Protein AF-S3J9J3-F1 (afdb_monomer_lite)

Radius of gyration: 12.87 Å; chains: 1; bounding box: 28×29×30 Å

Organism: NCBI:txid482300

Sequence (97 aa):
MRILFNSGNYLEWVCPWKNLKDILDSYCDRSEGKNWTHFYNDIATLENRRAFTDDNHDIANAVFNLYFNQNIPIDTTSHQDKNNWVINLSKVANHLT

Secondary structure (DSSP, 8-state):
-EEEPTTS-EEE----HHHHHHHHHHB--TTSS--HHHHHHHHHHHHHTT--BTTB-HHHHHHHHHHB-TT------TTS-HHHHHHHHHHHHTT--

Foldseek 3Di:
DWDQDPVRDIDDADDPVVCVVVLQVQFADPVRDLQLVVLLVVLVVCVVVVVDDQVDCVVVLVSSVVGGPNPRPPPPDPPDRSSVNSNVCSVVSNRVD

pLDDT: mean 82.4, std 10.89, range [48.25, 96.81]

Structure (mmCIF, N/CA/C/O backbone):
data_AF-S3J9J3-F1
#
_entry.id   AF-S3J9J3-F1
#
loop_
_atom_site.group_PDB
_atom_site.id
_atom_site.type_symbol
_atom_site.label_atom_id
_atom_site.label_alt_id
_atom_site.label_comp_id
_atom_site.label_asym_id
_atom_site.label_entity_id
_atom_site.label_seq_id
_atom_site.pdbx_PDB_ins_code
_atom_site.Cartn_x
_atom_site.Cartn_y
_atom_site.Cartn_z
_atom_site.occupancy
_atom_site.B_iso_or_equiv
_atom_site.auth_seq_id
_atom_site.auth_comp_id
_atom_site.auth_asym_id
_atom_site.auth_atom_id
_atom_site.pdbx_PDB_model_num
ATOM 1 N N . MET A 1 1 ? -1.460 15.895 -6.275 1.00 66.81 1 MET A N 1
ATOM 2 C CA . MET A 1 1 ? -1.828 16.541 -4.991 1.00 66.81 1 MET A CA 1
ATOM 3 C C . MET A 1 1 ? -0.702 16.264 -4.010 1.00 66.81 1 MET A C 1
ATOM 5 O O . MET A 1 1 ? -0.067 15.226 -4.139 1.00 66.81 1 MET A O 1
ATOM 9 N N . ARG A 1 2 ? -0.409 17.171 -3.074 1.00 74.06 2 ARG A N 1
ATOM 10 C CA . ARG A 1 2 ? 0.615 16.940 -2.044 1.00 74.06 2 ARG A CA 1
ATOM 11 C C . ARG A 1 2 ? -0.063 16.662 -0.711 1.00 74.06 2 ARG A C 1
ATOM 13 O O . ARG A 1 2 ? -0.892 17.458 -0.282 1.00 74.06 2 ARG A O 1
ATOM 20 N N . ILE A 1 3 ? 0.272 15.537 -0.094 1.00 78.62 3 ILE A N 1
ATOM 21 C CA . ILE A 1 3 ? -0.136 15.194 1.266 1.00 78.62 3 ILE A CA 1
ATOM 22 C C . ILE A 1 3 ? 0.993 15.635 2.185 1.00 78.62 3 ILE A C 1
ATOM 24 O O . ILE A 1 3 ? 2.120 15.171 2.037 1.00 78.62 3 ILE A O 1
ATOM 28 N N . LEU A 1 4 ? 0.698 16.557 3.097 1.00 79.69 4 LEU A N 1
ATOM 29 C CA . LEU A 1 4 ? 1.627 16.992 4.133 1.00 79.69 4 LEU A CA 1
ATOM 30 C C . LEU A 1 4 ? 1.382 16.156 5.389 1.00 79.69 4 LEU A C 1
ATOM 32 O O . LEU A 1 4 ? 0.255 16.081 5.875 1.00 79.69 4 LEU A O 1
ATOM 36 N N . PHE A 1 5 ? 2.435 15.549 5.919 1.00 79.19 5 PHE A N 1
ATOM 37 C CA . PHE A 1 5 ? 2.390 14.824 7.179 1.00 79.19 5 PHE A CA 1
ATOM 38 C C . PHE A 1 5 ? 2.724 15.756 8.343 1.00 79.19 5 PHE A C 1
ATOM 40 O O . PHE A 1 5 ? 3.482 16.717 8.198 1.00 79.19 5 PHE A O 1
ATOM 47 N N . ASN A 1 6 ? 2.220 15.430 9.535 1.00 74.81 6 ASN A N 1
ATOM 48 C CA . ASN A 1 6 ? 2.421 16.240 10.744 1.00 74.81 6 ASN A CA 1
ATOM 49 C C . ASN A 1 6 ? 3.895 16.299 11.216 1.00 74.81 6 ASN A C 1
ATOM 51 O O . ASN A 1 6 ? 4.229 17.018 12.149 1.00 74.81 6 ASN A O 1
ATOM 55 N N . SER A 1 7 ? 4.785 15.5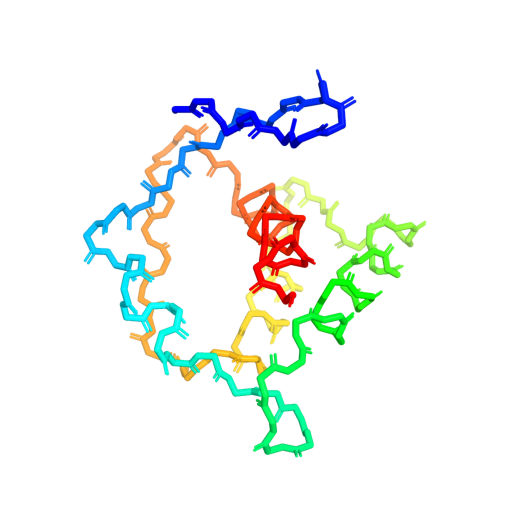49 10.558 1.00 77.56 7 SER A N 1
ATOM 56 C CA . SER A 1 7 ? 6.241 15.571 10.735 1.00 77.56 7 SER A CA 1
ATOM 57 C C . SER A 1 7 ? 6.958 16.639 9.896 1.00 77.56 7 SER A C 1
ATOM 59 O O . SER A 1 7 ? 8.177 16.755 9.984 1.00 77.56 7 SER A O 1
ATOM 61 N N . GLY A 1 8 ? 6.239 17.395 9.057 1.00 79.19 8 GLY A N 1
ATOM 62 C CA . GLY A 1 8 ? 6.816 18.366 8.118 1.00 79.19 8 GLY A CA 1
ATOM 63 C C . GLY A 1 8 ? 7.271 17.760 6.784 1.00 79.19 8 GLY A C 1
ATOM 64 O O . GLY A 1 8 ? 7.616 18.499 5.863 1.00 79.19 8 GLY A O 1
ATOM 65 N N . ASN A 1 9 ? 7.220 16.432 6.645 1.00 83.00 9 ASN A N 1
ATOM 66 C CA . ASN A 1 9 ? 7.441 15.740 5.375 1.00 83.00 9 ASN A CA 1
ATOM 67 C C . ASN A 1 9 ? 6.195 15.813 4.489 1.00 83.00 9 ASN A C 1
ATOM 69 O O . ASN A 1 9 ? 5.072 15.858 4.990 1.00 83.00 9 ASN A O 1
ATOM 73 N N . TYR A 1 10 ? 6.377 15.758 3.170 1.00 82.75 10 TYR A N 1
ATOM 74 C CA . TYR A 1 10 ? 5.268 15.693 2.221 1.00 82.75 10 TYR A CA 1
ATOM 75 C C . TYR A 1 10 ? 5.457 14.568 1.205 1.00 82.75 10 TYR A C 1
ATOM 77 O O . TYR A 1 10 ? 6.581 14.195 0.873 1.00 82.75 10 TYR A O 1
ATOM 85 N N . LEU A 1 11 ? 4.341 14.056 0.691 1.00 83.38 11 LEU A N 1
ATOM 86 C CA . LEU A 1 11 ? 4.289 13.109 -0.413 1.00 83.38 11 LEU A CA 1
ATOM 87 C C . LEU A 1 11 ? 3.482 13.706 -1.562 1.00 83.38 11 LEU A C 1
ATOM 89 O O . LEU A 1 11 ? 2.332 14.112 -1.385 1.00 83.38 11 LEU A O 1
ATOM 93 N N . GLU A 1 12 ? 4.068 13.745 -2.754 1.00 79.31 12 GLU A N 1
ATOM 94 C CA . GLU A 1 12 ? 3.326 14.074 -3.964 1.00 79.31 12 GLU A CA 1
ATOM 95 C C . GLU A 1 12 ? 2.683 12.806 -4.522 1.00 79.31 12 GLU A C 1
ATOM 97 O O . GLU A 1 12 ? 3.352 11.926 -5.058 1.00 79.31 12 GLU A O 1
ATOM 102 N N . TRP A 1 13 ? 1.367 12.702 -4.357 1.00 79.19 13 TRP A N 1
ATOM 103 C CA . TRP A 1 13 ? 0.597 11.538 -4.766 1.00 79.19 13 TRP A CA 1
ATOM 104 C C . TRP A 1 13 ? -0.512 11.972 -5.721 1.00 79.19 13 TRP A C 1
ATOM 106 O O . TRP A 1 13 ? -1.351 12.834 -5.420 1.00 79.19 13 TRP A O 1
ATOM 116 N N . VAL A 1 14 ? -0.496 11.403 -6.921 1.00 75.19 14 VAL A N 1
ATOM 117 C CA . VAL A 1 14 ? -1.660 11.410 -7.804 1.00 75.19 14 VAL A CA 1
ATOM 118 C C . VAL A 1 14 ? -2.499 10.204 -7.387 1.00 75.19 14 VAL A C 1
ATOM 120 O O . VAL A 1 14 ? -2.044 9.067 -7.422 1.00 75.19 14 VAL A O 1
ATOM 123 N N . CYS A 1 15 ? -3.681 10.472 -6.841 1.00 72.50 15 CYS A N 1
ATOM 124 C CA . CYS A 1 15 ? -4.585 9.452 -6.330 1.00 72.50 15 CYS A CA 1
ATOM 125 C C . CYS A 1 15 ? -5.812 9.378 -7.253 1.00 72.50 15 CYS A C 1
ATOM 127 O O . CYS A 1 15 ? -6.341 10.438 -7.610 1.00 72.50 15 CYS A O 1
ATOM 129 N N . PRO A 1 16 ? -6.302 8.182 -7.632 1.00 73.19 16 PRO A N 1
ATOM 130 C CA . PRO A 1 16 ? -7.586 8.034 -8.303 1.00 73.19 16 PRO A CA 1
ATOM 131 C C . PRO A 1 16 ? -8.711 8.287 -7.289 1.00 73.19 16 PRO A C 1
ATOM 133 O O . PRO A 1 16 ? -9.327 7.366 -6.762 1.00 73.19 16 PRO A O 1
ATOM 136 N N . TRP A 1 17 ? -8.980 9.563 -6.996 1.00 76.19 17 TRP A N 1
ATOM 137 C CA . TRP A 1 17 ? -9.907 10.000 -5.940 1.00 76.19 17 TRP A CA 1
ATOM 138 C C . TRP A 1 17 ? -11.287 9.352 -6.016 1.00 76.19 17 TRP A C 1
ATOM 140 O O . TRP A 1 17 ? -11.890 9.072 -4.984 1.00 76.19 17 TRP A O 1
ATOM 150 N N . LYS A 1 18 ? -11.765 9.080 -7.236 1.00 78.06 18 LYS A N 1
ATOM 151 C CA . LYS A 1 18 ? -13.044 8.404 -7.481 1.00 78.06 18 LYS A CA 1
ATOM 152 C C . LYS A 1 18 ? -13.106 7.017 -6.840 1.00 78.06 18 LYS A C 1
ATOM 154 O O . LYS A 1 18 ? -14.169 6.624 -6.389 1.00 78.06 18 LYS A O 1
ATOM 159 N N . ASN A 1 19 ? -11.976 6.318 -6.782 1.00 77.00 19 ASN A N 1
ATOM 160 C CA . ASN A 1 19 ? -11.859 4.962 -6.255 1.00 77.00 19 ASN A CA 1
ATOM 161 C C . ASN A 1 19 ? -11.255 4.931 -4.847 1.00 77.00 19 ASN A C 1
ATOM 163 O O . ASN A 1 19 ? -11.225 3.871 -4.236 1.00 77.00 19 ASN A O 1
ATOM 167 N N . LEU A 1 20 ? -10.770 6.061 -4.311 1.00 80.00 20 LEU A N 1
ATOM 168 C CA . LEU A 1 20 ? -10.072 6.086 -3.021 1.00 80.00 20 LEU A CA 1
ATOM 169 C C . LEU A 1 20 ? -10.944 5.547 -1.885 1.00 80.00 20 LEU A C 1
ATOM 171 O O . LEU A 1 20 ? -10.463 4.762 -1.076 1.00 80.00 20 LEU A O 1
ATOM 175 N N . LYS A 1 21 ? -12.222 5.939 -1.835 1.00 83.69 21 LYS A N 1
ATOM 176 C CA . LYS A 1 21 ? -13.147 5.426 -0.819 1.00 83.69 21 LYS A CA 1
ATOM 177 C C . LYS A 1 21 ? -13.281 3.905 -0.915 1.00 83.69 21 LYS A C 1
ATOM 179 O O . LYS A 1 21 ? -13.140 3.229 0.095 1.00 83.69 21 LYS A O 1
ATOM 184 N N . ASP A 1 22 ? -13.481 3.383 -2.121 1.00 84.56 22 ASP A N 1
ATOM 185 C CA . ASP A 1 22 ? -13.625 1.944 -2.348 1.00 84.56 22 ASP A CA 1
ATOM 186 C C . ASP A 1 22 ? -12.336 1.191 -1.991 1.00 84.56 22 ASP A C 1
ATOM 188 O O . ASP A 1 22 ? -12.395 0.141 -1.360 1.00 84.56 22 ASP A O 1
ATOM 192 N N . ILE A 1 23 ? -11.166 1.755 -2.315 1.00 84.19 23 ILE A N 1
ATOM 193 C CA . ILE A 1 23 ? -9.852 1.215 -1.932 1.00 84.19 23 ILE A CA 1
ATOM 194 C C . ILE A 1 23 ? -9.743 1.125 -0.411 1.00 84.19 23 ILE A C 1
ATOM 196 O O . ILE A 1 23 ? -9.474 0.049 0.117 1.00 84.19 23 ILE A O 1
ATOM 200 N N . LEU A 1 24 ? -9.989 2.226 0.301 1.00 86.25 24 LEU A N 1
ATOM 201 C CA . LEU A 1 24 ? -9.886 2.266 1.760 1.00 86.25 24 LEU A CA 1
ATOM 202 C C . LEU A 1 24 ? -10.905 1.346 2.448 1.00 86.25 24 LEU A C 1
ATOM 204 O O . LEU A 1 24 ? -10.565 0.708 3.442 1.00 86.25 24 LEU A O 1
ATOM 208 N N . ASP A 1 25 ? -12.126 1.248 1.920 1.00 86.94 25 ASP A N 1
ATOM 209 C CA . ASP A 1 25 ? -13.176 0.380 2.464 1.00 86.94 25 ASP A CA 1
ATOM 210 C C . ASP A 1 25 ? -12.925 -1.104 2.166 1.00 86.94 25 ASP A C 1
ATOM 212 O O . ASP A 1 25 ? -13.323 -1.966 2.947 1.00 86.94 25 ASP A O 1
ATOM 216 N N . SER A 1 26 ? -12.254 -1.408 1.052 1.00 87.12 26 SER A N 1
ATOM 217 C CA . SER A 1 26 ? -11.900 -2.776 0.658 1.00 87.12 26 SER A CA 1
ATOM 218 C C . SER A 1 26 ? -10.663 -3.330 1.358 1.00 87.12 26 SER A C 1
ATOM 220 O O . SER A 1 26 ? -10.369 -4.516 1.195 1.00 87.12 26 SER A O 1
ATOM 222 N N . TYR A 1 27 ? -9.930 -2.485 2.091 1.00 89.44 27 TYR A N 1
ATOM 223 C CA . TYR A 1 27 ? -8.745 -2.909 2.817 1.00 89.44 27 TYR A CA 1
ATOM 224 C C . TYR A 1 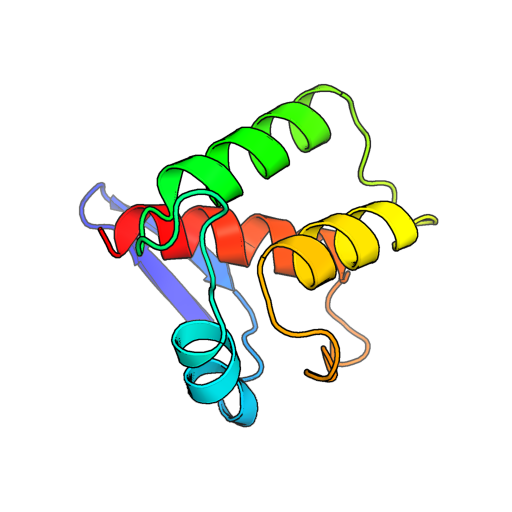27 ? -9.108 -3.986 3.837 1.00 89.44 27 TYR A C 1
ATOM 226 O O . TYR A 1 27 ? -9.913 -3.768 4.746 1.00 89.44 27 TYR A O 1
ATOM 234 N N . CYS A 1 28 ? -8.474 -5.141 3.690 1.00 88.12 28 CYS A N 1
ATOM 235 C CA . CYS A 1 28 ? -8.627 -6.279 4.568 1.00 88.12 28 CYS A CA 1
ATOM 236 C C . CYS A 1 28 ? -7.240 -6.697 5.044 1.00 88.12 28 CYS A C 1
ATOM 238 O O . CYS A 1 28 ? -6.428 -7.224 4.282 1.00 88.12 28 CYS A O 1
ATOM 240 N N . ASP A 1 29 ? -6.946 -6.419 6.313 1.00 85.62 29 ASP A N 1
ATOM 241 C CA . ASP A 1 29 ? -5.723 -6.923 6.915 1.00 85.62 29 ASP A CA 1
ATOM 242 C C . ASP A 1 29 ? -5.798 -8.448 7.078 1.00 85.62 29 ASP A C 1
ATOM 244 O O . ASP A 1 29 ? -6.854 -9.017 7.361 1.00 85.62 29 ASP A O 1
ATOM 248 N N . ARG A 1 30 ? -4.646 -9.114 6.993 1.00 81.38 30 ARG A N 1
ATOM 249 C CA . ARG A 1 30 ? -4.516 -10.577 7.111 1.00 81.38 30 ARG A CA 1
ATOM 250 C C . ARG A 1 30 ? -4.993 -11.151 8.452 1.00 81.38 30 ARG A C 1
ATOM 252 O O . ARG A 1 30 ? -5.167 -12.357 8.563 1.00 81.38 30 ARG A O 1
ATOM 259 N N . SER A 1 31 ? -5.148 -10.307 9.473 1.00 82.31 31 SER A N 1
ATOM 260 C CA . SER A 1 31 ? -5.669 -10.669 10.799 1.00 82.31 31 SER A CA 1
ATOM 261 C C . SER A 1 31 ? -7.083 -10.135 11.067 1.00 82.31 31 SER A C 1
ATOM 263 O O . SER A 1 31 ? -7.427 -9.900 12.221 1.00 82.31 31 SER A O 1
ATOM 265 N N . GLU A 1 32 ? -7.881 -9.896 10.019 1.00 72.56 32 GLU A N 1
ATOM 266 C CA . GLU A 1 32 ? -9.278 -9.414 10.097 1.00 72.56 32 GLU A CA 1
ATOM 267 C C . GLU A 1 32 ? -9.439 -8.033 10.773 1.00 72.56 32 GLU A C 1
ATOM 269 O O . GLU A 1 32 ? -10.526 -7.637 11.196 1.00 72.56 32 GLU A O 1
ATOM 274 N N . GLY A 1 33 ? -8.346 -7.270 10.858 1.00 78.19 33 GLY A N 1
ATOM 275 C CA . GLY A 1 33 ? -8.298 -5.925 11.428 1.00 78.19 33 GLY A CA 1
ATOM 276 C C . GLY A 1 33 ? -8.167 -4.818 10.378 1.00 78.19 33 GLY A C 1
ATOM 277 O O . GLY A 1 33 ? -8.269 -5.040 9.174 1.00 78.19 33 GLY A O 1
ATOM 278 N N . LYS A 1 34 ? -7.891 -3.597 10.848 1.00 80.75 34 LYS A N 1
ATOM 279 C CA . LYS A 1 34 ? -7.540 -2.436 10.008 1.00 80.75 34 LYS A CA 1
ATOM 280 C C . LYS A 1 34 ? -6.110 -1.951 10.280 1.00 80.75 34 LYS A C 1
ATOM 282 O O . LYS A 1 34 ? -5.864 -0.753 10.390 1.00 80.75 34 LYS A O 1
ATOM 287 N N . ASN A 1 35 ? -5.170 -2.886 10.446 1.00 88.81 35 ASN A N 1
ATOM 288 C CA . ASN A 1 35 ? -3.785 -2.555 10.773 1.00 88.81 35 ASN A CA 1
ATOM 289 C C . ASN A 1 35 ? -2.922 -2.337 9.520 1.00 88.81 35 ASN A C 1
ATOM 291 O O . ASN A 1 35 ? -2.189 -3.223 9.076 1.00 88.81 35 ASN A O 1
ATOM 295 N N . TRP A 1 36 ? -2.946 -1.105 9.017 1.00 90.75 36 TRP A N 1
ATOM 296 C CA . TRP A 1 36 ? -2.165 -0.660 7.860 1.00 90.75 36 TRP A CA 1
ATOM 297 C C . TRP A 1 36 ? -0.649 -0.872 7.984 1.00 90.75 36 TRP A C 1
ATOM 299 O O . TRP A 1 36 ? 0.033 -0.969 6.961 1.00 90.75 36 TRP A O 1
ATOM 309 N N . THR A 1 37 ? -0.129 -1.033 9.207 1.00 91.88 37 THR A N 1
ATOM 310 C CA . THR A 1 37 ? 1.284 -1.352 9.466 1.00 91.88 37 THR A CA 1
ATOM 311 C C . THR A 1 37 ? 1.726 -2.625 8.744 1.00 91.88 37 THR A C 1
ATOM 313 O O . THR A 1 37 ? 2.862 -2.703 8.282 1.00 91.88 37 THR A O 1
ATOM 316 N N . HIS A 1 38 ? 0.852 -3.631 8.605 1.00 92.38 38 HIS A N 1
ATOM 317 C CA . HIS A 1 38 ? 1.201 -4.858 7.884 1.00 92.38 38 HIS A CA 1
ATOM 318 C C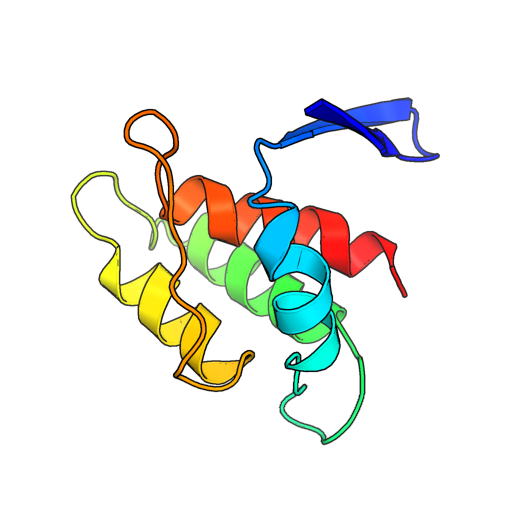 . HIS A 1 38 ? 1.439 -4.595 6.397 1.00 92.38 38 HIS A C 1
ATOM 320 O O . HIS A 1 38 ? 2.482 -4.977 5.871 1.00 92.38 38 HIS A O 1
ATOM 326 N N . PHE A 1 39 ? 0.515 -3.885 5.747 1.00 94.00 39 PHE A N 1
ATOM 327 C CA . PHE A 1 39 ? 0.655 -3.522 4.339 1.00 94.00 39 PHE A CA 1
ATOM 328 C C . PHE A 1 39 ? 1.907 -2.665 4.106 1.00 94.00 39 PHE A C 1
ATOM 330 O O . PHE A 1 39 ? 2.677 -2.920 3.182 1.00 94.00 39 PHE A O 1
ATOM 337 N N . TYR A 1 40 ? 2.159 -1.691 4.984 1.00 94.81 40 TYR A N 1
ATOM 338 C CA . TYR A 1 40 ? 3.369 -0.873 4.932 1.00 94.81 40 TYR A CA 1
ATOM 339 C C . TYR A 1 40 ? 4.653 -1.698 5.060 1.00 94.81 40 TYR A C 1
ATOM 341 O O . T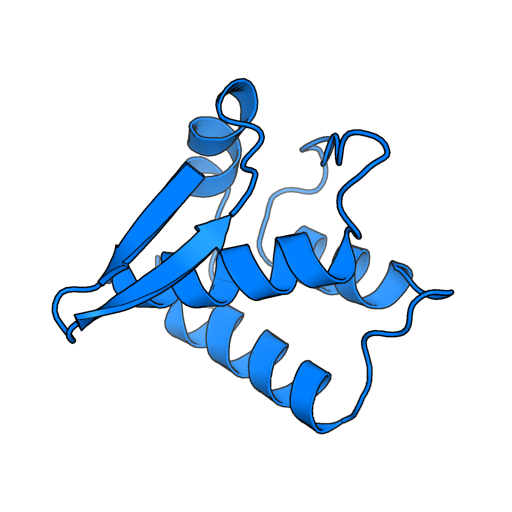YR A 1 40 ? 5.554 -1.553 4.234 1.00 94.81 40 TYR A O 1
ATOM 349 N N . ASN A 1 41 ? 4.738 -2.582 6.056 1.00 94.94 41 ASN A N 1
ATOM 350 C CA . ASN A 1 41 ? 5.935 -3.387 6.298 1.00 94.94 41 ASN A CA 1
ATOM 351 C C . ASN A 1 41 ? 6.250 -4.334 5.134 1.00 94.94 41 ASN A C 1
ATOM 353 O O . ASN A 1 41 ? 7.422 -4.494 4.777 1.00 94.94 41 ASN A O 1
ATOM 357 N N . ASP A 1 42 ? 5.229 -4.935 4.524 1.00 95.19 42 ASP A N 1
ATOM 358 C CA . ASP A 1 42 ? 5.404 -5.828 3.379 1.00 95.19 42 ASP A CA 1
ATOM 359 C C . ASP A 1 42 ? 5.915 -5.052 2.157 1.00 95.19 42 ASP A C 1
ATOM 361 O O . ASP A 1 42 ? 6.907 -5.448 1.537 1.00 95.19 42 ASP A O 1
ATOM 365 N N . ILE A 1 43 ? 5.323 -3.889 1.868 1.00 95.69 43 ILE A N 1
ATOM 366 C CA . ILE A 1 43 ? 5.790 -3.005 0.794 1.00 95.69 43 ILE A CA 1
ATOM 367 C C . ILE A 1 43 ? 7.219 -2.513 1.050 1.00 95.69 43 ILE A C 1
ATOM 369 O O . ILE A 1 43 ? 8.052 -2.609 0.152 1.00 95.69 43 ILE A O 1
ATOM 373 N N . ALA A 1 44 ? 7.546 -2.057 2.262 1.00 95.69 44 ALA A N 1
ATOM 374 C CA . ALA A 1 44 ? 8.892 -1.594 2.607 1.00 95.69 44 ALA A CA 1
ATOM 375 C C . ALA A 1 44 ? 9.938 -2.717 2.482 1.00 95.69 44 ALA A C 1
ATOM 377 O O . ALA A 1 44 ? 11.058 -2.498 2.018 1.00 95.69 44 ALA A O 1
ATOM 378 N N . THR A 1 45 ? 9.573 -3.945 2.858 1.00 96.81 45 THR A N 1
ATOM 379 C CA . THR A 1 45 ? 10.437 -5.123 2.693 1.00 96.81 45 THR A CA 1
ATOM 380 C C . THR A 1 45 ? 10.713 -5.408 1.217 1.00 96.81 45 THR A C 1
ATOM 382 O O . THR A 1 45 ? 11.853 -5.694 0.846 1.00 96.81 45 THR A O 1
ATOM 385 N N . LEU A 1 46 ? 9.690 -5.314 0.366 1.00 95.69 46 LEU A N 1
ATOM 386 C CA . LEU A 1 46 ? 9.804 -5.514 -1.079 1.00 95.69 46 LEU A CA 1
ATOM 387 C C . LEU A 1 46 ? 10.590 -4.386 -1.766 1.00 95.69 46 LEU A C 1
ATOM 389 O O . LEU A 1 46 ? 11.449 -4.668 -2.603 1.00 95.69 46 LEU A O 1
ATOM 393 N N . GLU A 1 47 ? 10.373 -3.132 -1.365 1.00 94.38 47 GLU A N 1
ATOM 394 C CA . GLU A 1 47 ? 11.113 -1.954 -1.844 1.00 94.38 47 GLU A CA 1
ATOM 395 C C . GLU A 1 47 ? 12.612 -2.097 -1.528 1.00 94.38 47 GLU A C 1
ATOM 397 O O . GLU A 1 47 ? 13.449 -1.997 -2.426 1.00 94.38 47 GLU A O 1
ATOM 402 N N . ASN A 1 48 ? 12.960 -2.479 -0.293 1.00 95.88 48 ASN A N 1
ATOM 403 C CA . ASN A 1 48 ? 14.347 -2.732 0.121 1.00 95.88 48 ASN A CA 1
ATOM 404 C C . ASN A 1 48 ? 15.021 -3.875 -0.657 1.00 95.88 48 ASN A C 1
ATOM 406 O O . ASN A 1 48 ? 16.243 -3.889 -0.815 1.00 95.88 48 ASN A O 1
ATOM 410 N N . ARG A 1 49 ? 14.236 -4.835 -1.157 1.00 94.69 49 ARG A N 1
ATOM 411 C CA . ARG A 1 49 ? 14.713 -5.943 -2.001 1.00 94.69 49 ARG A CA 1
ATOM 412 C C . ARG A 1 49 ? 14.721 -5.613 -3.492 1.00 94.69 49 ARG A C 1
ATOM 414 O O . ARG A 1 49 ? 15.029 -6.495 -4.288 1.00 94.69 49 ARG A O 1
ATOM 421 N N . ARG A 1 50 ? 14.404 -4.370 -3.873 1.00 92.00 50 ARG A N 1
ATOM 422 C CA . ARG A 1 50 ? 14.267 -3.930 -5.271 1.00 92.00 50 ARG A CA 1
ATOM 423 C C . ARG A 1 50 ? 13.262 -4.777 -6.061 1.00 92.00 50 ARG A C 1
ATOM 425 O O . ARG A 1 50 ? 13.475 -5.061 -7.234 1.00 92.00 50 ARG A O 1
ATOM 432 N N . ALA A 1 51 ? 12.180 -5.203 -5.410 1.00 92.62 51 ALA A N 1
ATOM 433 C CA . ALA A 1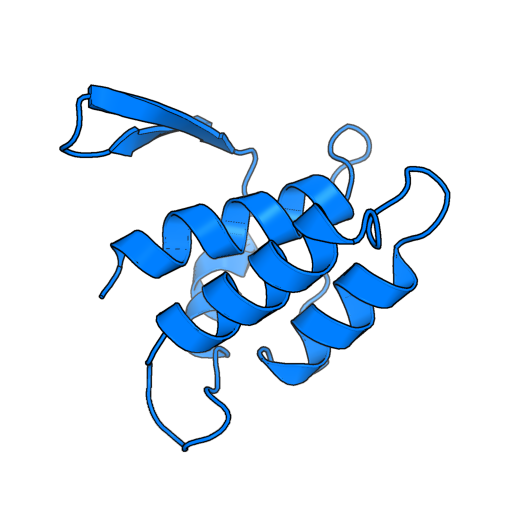 51 ? 11.144 -6.011 -6.050 1.00 92.62 51 ALA A CA 1
ATOM 434 C C . ALA A 1 51 ? 10.306 -5.205 -7.062 1.00 92.62 51 ALA A C 1
ATOM 436 O O . ALA A 1 51 ? 9.734 -5.778 -7.981 1.00 92.62 51 ALA A O 1
ATOM 437 N N . PHE A 1 52 ? 10.236 -3.884 -6.905 1.00 90.88 52 PHE A N 1
ATOM 438 C CA . PHE A 1 52 ? 9.537 -2.994 -7.826 1.00 90.88 52 PHE A CA 1
ATOM 439 C C . PHE A 1 52 ? 10.516 -2.452 -8.870 1.00 90.88 52 PHE A C 1
ATOM 441 O O . PHE A 1 52 ? 11.457 -1.737 -8.522 1.00 90.88 52 PHE A O 1
ATOM 448 N N . THR A 1 53 ? 10.301 -2.802 -10.135 1.00 87.38 53 THR A N 1
ATOM 449 C CA . THR A 1 53 ? 11.101 -2.344 -11.281 1.00 87.38 53 THR A CA 1
ATOM 450 C C . THR A 1 53 ? 10.183 -1.776 -12.353 1.00 87.38 53 THR A C 1
ATOM 452 O O . THR A 1 53 ? 9.058 -2.253 -12.478 1.00 87.38 53 THR A O 1
ATOM 455 N N . ASP A 1 54 ? 10.673 -0.841 -13.166 1.00 82.62 54 ASP A N 1
ATOM 456 C CA . ASP A 1 54 ? 9.874 -0.156 -14.197 1.00 82.62 54 ASP A CA 1
ATOM 457 C C . ASP A 1 54 ? 9.182 -1.121 -15.184 1.00 82.62 54 ASP A C 1
ATOM 459 O O . ASP A 1 54 ? 8.089 -0.840 -15.666 1.00 82.62 54 ASP A O 1
ATOM 463 N N . ASP A 1 55 ? 9.779 -2.293 -15.429 1.00 82.00 55 ASP A N 1
ATOM 464 C CA . ASP A 1 55 ? 9.249 -3.303 -16.355 1.00 82.00 55 ASP A CA 1
ATOM 465 C C . ASP A 1 55 ? 8.340 -4.357 -15.689 1.00 82.00 55 ASP A C 1
ATOM 467 O O . ASP A 1 55 ? 7.812 -5.237 -16.370 1.00 82.00 55 ASP A O 1
ATOM 471 N N . ASN A 1 56 ? 8.169 -4.323 -14.360 1.00 80.69 56 ASN A N 1
ATOM 472 C CA . ASN A 1 56 ? 7.436 -5.353 -13.618 1.00 80.69 56 ASN A CA 1
ATOM 473 C C . ASN A 1 56 ? 6.466 -4.745 -12.602 1.00 80.69 56 ASN A C 1
ATOM 475 O O . ASN A 1 56 ? 6.863 -4.236 -11.552 1.00 80.69 56 ASN A O 1
ATOM 479 N N . HIS A 1 57 ? 5.175 -4.882 -12.901 1.00 86.50 57 HIS A N 1
ATOM 480 C CA . HIS A 1 57 ? 4.076 -4.459 -12.033 1.00 86.50 57 HIS A CA 1
ATOM 481 C C . HIS A 1 57 ? 3.358 -5.636 -11.358 1.00 86.50 57 HIS A C 1
ATOM 483 O O . HIS A 1 57 ? 2.432 -5.420 -10.573 1.00 86.50 57 HIS A O 1
ATOM 489 N N . ASP A 1 58 ? 3.758 -6.880 -11.636 1.00 88.31 58 ASP A N 1
ATOM 490 C CA . ASP A 1 58 ? 3.064 -8.076 -11.147 1.00 88.31 58 ASP A CA 1
ATOM 491 C C . ASP A 1 58 ? 3.167 -8.201 -9.632 1.00 88.31 58 ASP A C 1
ATOM 493 O O . ASP A 1 58 ? 2.205 -8.585 -8.971 1.00 88.31 58 ASP A O 1
ATOM 497 N N . ILE A 1 59 ? 4.305 -7.802 -9.062 1.00 90.81 59 ILE A N 1
ATOM 498 C CA . ILE A 1 59 ? 4.511 -7.814 -7.612 1.00 90.81 59 ILE A CA 1
ATOM 499 C C . ILE A 1 59 ? 3.618 -6.770 -6.939 1.00 90.81 59 ILE A C 1
ATOM 501 O O . ILE A 1 59 ? 2.942 -7.084 -5.960 1.00 90.81 59 ILE A O 1
ATOM 505 N N . ALA A 1 60 ? 3.550 -5.552 -7.484 1.00 89.88 60 ALA A N 1
ATOM 506 C CA . ALA A 1 60 ? 2.648 -4.522 -6.973 1.00 89.88 60 ALA A CA 1
ATOM 507 C C . ALA A 1 60 ? 1.178 -4.957 -7.074 1.00 89.88 60 ALA A C 1
ATOM 509 O O . ALA A 1 60 ? 0.427 -4.779 -6.116 1.00 89.88 60 ALA A O 1
ATOM 510 N N . ASN A 1 61 ? 0.784 -5.594 -8.182 1.00 88.38 61 ASN A N 1
ATOM 511 C CA . ASN A 1 61 ? -0.551 -6.168 -8.358 1.00 88.38 61 ASN A CA 1
ATOM 512 C C . ASN A 1 61 ? -0.849 -7.262 -7.335 1.00 88.38 61 ASN A C 1
ATOM 514 O O . ASN A 1 61 ? -1.907 -7.247 -6.716 1.00 88.38 61 ASN A O 1
ATOM 518 N N . ALA A 1 62 ? 0.070 -8.211 -7.162 1.00 89.62 62 ALA A N 1
ATOM 519 C CA . ALA A 1 62 ? -0.120 -9.350 -6.278 1.00 89.62 62 ALA A CA 1
ATOM 520 C C . ALA A 1 62 ? -0.272 -8.908 -4.820 1.00 89.6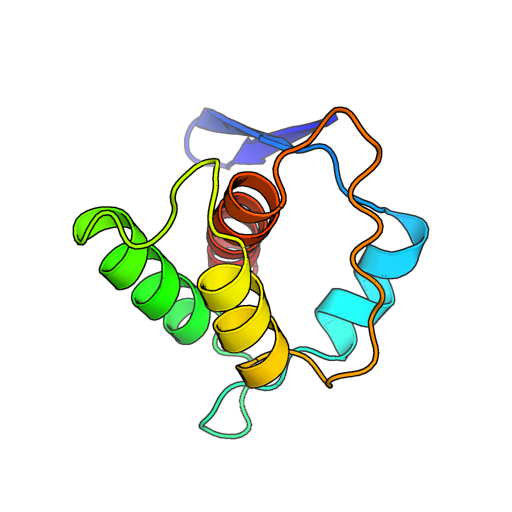2 62 ALA A C 1
ATOM 522 O O . ALA A 1 62 ? -1.194 -9.354 -4.142 1.00 89.62 62 ALA A O 1
ATOM 523 N N . VAL A 1 63 ? 0.586 -7.996 -4.351 1.00 91.31 63 VAL A N 1
ATOM 524 C CA . VAL A 1 63 ? 0.506 -7.478 -2.979 1.00 91.31 63 VAL A CA 1
ATOM 525 C C . VAL A 1 63 ? -0.744 -6.628 -2.794 1.00 91.31 63 VAL A C 1
ATOM 527 O O . VAL A 1 63 ? -1.430 -6.774 -1.789 1.00 91.31 63 VAL A O 1
ATOM 530 N N . PHE A 1 64 ? -1.090 -5.778 -3.762 1.00 90.25 64 PHE A N 1
ATOM 531 C CA . PHE A 1 64 ? -2.332 -5.016 -3.690 1.00 90.25 64 PHE A CA 1
ATOM 532 C C . PHE A 1 64 ? -3.549 -5.951 -3.612 1.00 90.25 64 PHE A C 1
ATOM 534 O O . PHE A 1 64 ? -4.337 -5.861 -2.682 1.00 90.25 64 PHE A O 1
ATOM 541 N N . ASN A 1 65 ? -3.656 -6.933 -4.502 1.00 88.56 65 ASN A N 1
ATOM 542 C CA . ASN A 1 65 ? -4.773 -7.882 -4.513 1.00 88.56 65 ASN A CA 1
ATOM 543 C C . ASN A 1 65 ? -4.837 -8.790 -3.271 1.00 88.56 65 ASN A C 1
ATOM 545 O O . ASN A 1 65 ? -5.875 -9.397 -3.015 1.00 88.56 65 ASN A O 1
ATOM 549 N N . LEU A 1 66 ? -3.738 -8.924 -2.522 1.00 90.06 66 LEU A N 1
ATOM 550 C CA . LEU A 1 66 ? -3.716 -9.646 -1.250 1.00 90.06 66 LEU A CA 1
ATOM 551 C C . LEU A 1 66 ? -4.420 -8.857 -0.136 1.00 90.06 66 LEU A C 1
ATOM 553 O O . LEU A 1 66 ? -5.094 -9.453 0.698 1.00 90.06 66 LEU A O 1
ATOM 557 N N . TYR A 1 67 ? -4.254 -7.532 -0.126 1.00 90.94 67 TYR A N 1
ATOM 558 C CA . TYR A 1 67 ? -4.774 -6.633 0.913 1.00 90.94 67 TYR A CA 1
ATOM 559 C C . TYR A 1 67 ? -6.085 -5.943 0.540 1.00 90.94 67 TYR A C 1
ATOM 561 O O . TYR A 1 67 ? -6.788 -5.434 1.411 1.00 90.94 67 TYR A O 1
ATOM 569 N N . PHE A 1 68 ? -6.405 -5.893 -0.746 1.00 87.75 68 PHE A N 1
ATOM 570 C CA . PHE A 1 68 ? -7.569 -5.213 -1.285 1.00 87.75 68 PHE A CA 1
ATOM 571 C C . PHE A 1 68 ? -8.325 -6.192 -2.171 1.00 87.75 68 PHE A C 1
ATOM 573 O O . PHE A 1 68 ? -7.735 -6.881 -3.004 1.00 87.75 68 PHE A O 1
ATOM 580 N N . ASN A 1 69 ? -9.641 -6.269 -1.979 1.00 72.19 69 ASN A N 1
ATOM 581 C CA . ASN A 1 69 ? -10.505 -7.166 -2.740 1.00 72.19 69 ASN A CA 1
ATOM 582 C C . ASN A 1 69 ? -10.247 -7.033 -4.261 1.00 72.19 69 ASN A C 1
ATOM 584 O O . ASN A 1 69 ? -10.159 -5.920 -4.781 1.00 72.19 69 ASN A O 1
ATOM 588 N N . GLN A 1 70 ? -10.141 -8.165 -4.969 1.00 65.00 70 GLN A N 1
ATOM 589 C CA . GLN A 1 70 ? -9.470 -8.339 -6.277 1.00 65.00 70 GLN A CA 1
ATOM 590 C C . GLN A 1 70 ? -10.076 -7.576 -7.479 1.00 65.00 70 GLN A C 1
ATOM 592 O O . GLN A 1 70 ? -9.643 -7.769 -8.612 1.00 65.00 70 GLN A O 1
ATOM 597 N N . ASN A 1 71 ? -11.061 -6.703 -7.262 1.00 64.56 71 ASN A N 1
ATOM 598 C CA . ASN A 1 71 ? -11.870 -6.087 -8.316 1.00 64.56 71 ASN A CA 1
ATOM 599 C C . ASN A 1 71 ? -11.769 -4.558 -8.386 1.00 64.56 71 ASN A C 1
ATOM 601 O O . ASN A 1 71 ? -12.603 -3.934 -9.041 1.00 64.56 71 ASN A O 1
ATOM 605 N N . ILE A 1 72 ? -10.783 -3.933 -7.738 1.00 66.62 72 ILE A N 1
ATOM 606 C CA . ILE A 1 72 ? -10.579 -2.487 -7.882 1.00 66.62 72 ILE A CA 1
ATOM 607 C C . ILE A 1 72 ? -9.655 -2.223 -9.073 1.00 66.62 72 ILE A C 1
ATOM 609 O O . ILE A 1 72 ? -8.461 -2.528 -8.997 1.00 66.62 72 ILE A O 1
ATOM 613 N N . PRO A 1 73 ? -10.158 -1.632 -10.173 1.00 63.22 73 PRO A N 1
ATOM 614 C CA . PRO A 1 73 ? -9.291 -1.206 -11.252 1.00 63.22 73 PRO A CA 1
ATOM 615 C C . PRO A 1 73 ? -8.411 -0.061 -10.743 1.00 63.22 73 PRO A C 1
ATOM 617 O O . PRO A 1 73 ? -8.882 1.046 -10.482 1.00 63.22 73 PRO A O 1
ATOM 620 N N . ILE A 1 74 ? -7.114 -0.333 -10.594 1.00 63.66 74 ILE A N 1
ATOM 621 C CA . ILE A 1 74 ? -6.115 0.718 -10.413 1.00 63.66 74 ILE A CA 1
ATOM 622 C C . ILE A 1 74 ? -5.937 1.376 -11.782 1.00 63.66 74 ILE A C 1
ATOM 624 O O . ILE A 1 74 ? -5.106 0.946 -12.582 1.00 63.66 74 ILE A O 1
ATOM 628 N N . ASP A 1 75 ? -6.754 2.389 -12.063 1.00 58.38 75 ASP A N 1
ATOM 629 C CA . ASP A 1 75 ? -6.561 3.277 -13.207 1.00 58.38 75 ASP A CA 1
ATOM 630 C C . ASP A 1 75 ? -5.406 4.232 -12.887 1.00 58.38 75 ASP A C 1
ATOM 632 O O . ASP A 1 75 ? -5.584 5.373 -12.450 1.00 58.38 75 ASP A O 1
ATOM 636 N N . THR A 1 76 ? -4.179 3.728 -13.018 1.00 58.12 76 THR A N 1
ATOM 637 C CA . THR A 1 76 ? -3.018 4.602 -13.107 1.00 58.12 76 THR A CA 1
ATOM 638 C C . THR A 1 76 ? -3.086 5.281 -14.466 1.00 58.12 76 THR A C 1
ATOM 640 O O . THR A 1 76 ? -2.697 4.700 -15.479 1.00 58.12 76 THR A O 1
ATOM 643 N N . THR A 1 77 ? -3.593 6.515 -14.503 1.00 51.41 77 THR A N 1
ATOM 644 C CA . THR A 1 77 ? -3.465 7.383 -15.683 1.00 51.41 77 THR A CA 1
ATOM 645 C C . THR A 1 77 ? -2.024 7.328 -16.204 1.00 51.41 77 THR A C 1
ATOM 647 O O . THR A 1 77 ? -1.106 7.239 -15.390 1.00 51.41 77 THR A O 1
ATOM 650 N N . SER A 1 78 ? -1.820 7.422 -17.524 1.00 51.94 78 SER A N 1
ATOM 651 C CA . SER A 1 78 ? -0.572 7.120 -18.265 1.00 51.94 78 SER A CA 1
ATOM 652 C C . SER A 1 78 ? 0.745 7.776 -17.794 1.00 51.94 78 SER A C 1
ATOM 654 O O . SER A 1 78 ? 1.773 7.584 -18.431 1.00 51.94 78 SER A O 1
ATOM 656 N N . HIS A 1 79 ? 0.721 8.590 -16.740 1.00 48.25 79 HIS A N 1
ATOM 657 C CA . HIS A 1 79 ? 1.846 9.354 -16.203 1.00 48.25 79 HIS A CA 1
ATOM 658 C C . HIS A 1 79 ? 2.315 8.884 -14.818 1.00 48.25 79 HIS A C 1
ATOM 660 O O . HIS A 1 79 ? 3.285 9.436 -14.305 1.00 48.25 79 HIS A O 1
ATOM 666 N N . GLN A 1 80 ? 1.649 7.912 -14.188 1.00 61.00 80 GLN A N 1
ATOM 667 C CA . GLN A 1 80 ? 2.053 7.425 -12.872 1.00 61.00 80 GLN A CA 1
ATOM 668 C C . GLN A 1 80 ? 2.334 5.930 -12.919 1.00 61.00 80 GLN A C 1
ATOM 670 O O . GLN A 1 80 ? 1.448 5.128 -13.197 1.00 61.00 80 GLN A O 1
ATOM 675 N N . ASP A 1 81 ? 3.582 5.573 -12.638 1.00 79.38 81 ASP A N 1
ATOM 676 C CA . ASP A 1 81 ? 3.990 4.187 -12.473 1.00 79.38 81 ASP A CA 1
ATOM 677 C C . ASP A 1 81 ? 3.194 3.537 -11.322 1.00 79.38 81 ASP A C 1
ATOM 679 O O . ASP A 1 81 ? 3.059 4.084 -10.219 1.00 79.38 81 ASP A O 1
ATOM 683 N N . LYS A 1 82 ? 2.632 2.362 -11.612 1.00 83.12 82 LYS A N 1
ATOM 684 C CA . LYS A 1 82 ? 1.782 1.588 -10.710 1.00 83.12 82 LYS A CA 1
ATOM 685 C C . LYS A 1 82 ? 2.531 1.144 -9.462 1.00 83.12 82 LYS A C 1
ATOM 687 O O . LYS A 1 82 ? 1.947 1.150 -8.377 1.00 83.12 82 LYS A O 1
ATOM 692 N N . ASN A 1 83 ? 3.816 0.828 -9.595 1.00 88.69 83 ASN A N 1
ATOM 693 C CA . ASN A 1 83 ? 4.659 0.485 -8.459 1.00 88.69 83 ASN A CA 1
ATOM 694 C C . ASN A 1 83 ? 4.741 1.659 -7.485 1.00 88.69 83 ASN A C 1
ATOM 696 O O . ASN A 1 83 ? 4.379 1.530 -6.313 1.00 88.69 83 ASN A O 1
ATOM 700 N N . ASN A 1 84 ? 5.112 2.836 -7.993 1.00 88.69 84 ASN A N 1
ATOM 701 C CA . ASN A 1 84 ? 5.133 4.068 -7.212 1.00 88.69 84 ASN A CA 1
ATOM 702 C C . ASN A 1 84 ? 3.774 4.395 -6.584 1.00 88.69 84 ASN A C 1
ATOM 704 O O . ASN A 1 84 ? 3.717 4.886 -5.457 1.00 88.69 84 ASN A O 1
ATOM 708 N N . TRP A 1 85 ? 2.667 4.111 -7.271 1.00 87.44 85 TRP A N 1
ATOM 709 C CA . TRP A 1 85 ? 1.341 4.328 -6.702 1.00 87.44 85 TRP A CA 1
ATOM 710 C C . TRP A 1 85 ? 1.065 3.437 -5.479 1.00 87.44 85 TRP A C 1
ATOM 712 O O . TRP A 1 85 ? 0.640 3.960 -4.447 1.00 87.44 85 TRP A O 1
ATOM 722 N N . VAL A 1 86 ? 1.353 2.132 -5.557 1.00 90.00 86 VAL A N 1
ATOM 723 C CA . VAL A 1 86 ? 1.171 1.186 -4.436 1.00 90.00 86 VAL A CA 1
ATOM 724 C C . VAL A 1 86 ? 2.107 1.524 -3.269 1.00 90.00 86 VAL A C 1
ATOM 726 O O . VAL A 1 86 ? 1.685 1.509 -2.112 1.00 90.00 86 VAL A O 1
ATOM 729 N N . ILE A 1 87 ? 3.354 1.904 -3.564 1.00 91.75 87 ILE A N 1
ATOM 730 C CA . ILE A 1 87 ? 4.330 2.358 -2.562 1.00 91.75 87 ILE A CA 1
ATOM 731 C C . ILE A 1 87 ? 3.827 3.608 -1.833 1.00 91.75 87 ILE A C 1
ATOM 733 O O . ILE A 1 87 ? 3.893 3.709 -0.610 1.00 91.75 87 ILE A O 1
ATOM 737 N N . ASN A 1 88 ? 3.295 4.573 -2.577 1.00 90.69 88 ASN A N 1
ATOM 738 C CA . ASN A 1 88 ? 2.775 5.806 -2.003 1.00 90.69 88 ASN A CA 1
ATOM 739 C C . ASN A 1 88 ? 1.508 5.571 -1.179 1.00 90.69 88 ASN A C 1
ATOM 741 O O . ASN A 1 88 ? 1.367 6.161 -0.107 1.00 90.69 88 ASN A O 1
ATOM 745 N N . LEU A 1 89 ? 0.628 4.671 -1.627 1.00 90.50 89 LEU A N 1
ATOM 746 C CA . LEU A 1 89 ? -0.534 4.250 -0.852 1.00 90.50 89 LEU A CA 1
ATOM 747 C C . LEU A 1 89 ? -0.112 3.674 0.505 1.00 90.50 89 LEU A C 1
ATOM 749 O O . LEU A 1 89 ? -0.690 4.058 1.517 1.00 90.50 89 LEU A O 1
ATOM 753 N N . SER A 1 90 ? 0.901 2.802 0.548 1.00 92.12 90 SER A N 1
ATOM 754 C CA . SER A 1 90 ? 1.342 2.181 1.805 1.00 92.12 90 SER A CA 1
ATOM 755 C C . SER A 1 90 ? 1.898 3.209 2.793 1.00 92.12 90 SER A C 1
ATOM 757 O O . SER A 1 90 ? 1.567 3.168 3.978 1.00 92.12 90 SER A O 1
ATOM 759 N N . LYS A 1 91 ? 2.666 4.187 2.295 1.00 91.62 91 LYS A N 1
ATOM 760 C CA . LYS A 1 91 ? 3.213 5.301 3.084 1.00 91.62 91 LYS A CA 1
ATOM 761 C C . LYS A 1 91 ? 2.098 6.167 3.669 1.00 91.62 91 LYS A C 1
ATOM 763 O O . LYS A 1 91 ? 2.112 6.453 4.860 1.00 91.62 91 LYS A O 1
ATOM 768 N N . VAL A 1 92 ? 1.110 6.554 2.859 1.00 88.31 92 VAL A N 1
ATOM 769 C CA . VAL A 1 92 ? -0.034 7.361 3.324 1.00 88.31 92 VAL A CA 1
ATOM 770 C C . VAL A 1 92 ? -0.881 6.586 4.324 1.00 88.31 92 VAL A C 1
ATOM 772 O O . VAL A 1 92 ? -1.230 7.121 5.372 1.00 88.31 92 VAL A O 1
ATOM 775 N N . ALA A 1 93 ? -1.205 5.331 4.021 1.00 86.00 93 ALA A N 1
ATOM 776 C CA . ALA A 1 93 ? -2.130 4.552 4.826 1.00 86.00 93 ALA A CA 1
ATOM 777 C C . ALA A 1 93 ? -1.565 4.186 6.206 1.00 86.00 93 ALA A C 1
ATOM 779 O O . ALA A 1 93 ? -2.306 4.166 7.183 1.00 86.00 93 ALA A O 1
ATOM 780 N N . ASN A 1 94 ? -0.246 4.006 6.322 1.00 86.88 94 ASN A N 1
ATOM 781 C CA . ASN A 1 94 ? 0.427 3.841 7.613 1.00 86.88 94 ASN A CA 1
ATOM 782 C C . ASN A 1 94 ? 0.282 5.062 8.542 1.00 86.88 94 ASN A C 1
ATOM 784 O O . ASN A 1 94 ? 0.475 4.951 9.745 1.00 86.88 94 ASN A O 1
ATOM 788 N N . HIS A 1 95 ? -0.046 6.234 7.996 1.00 83.69 95 HIS A N 1
ATOM 789 C CA . HIS A 1 95 ? -0.337 7.438 8.775 1.00 83.69 95 HIS A CA 1
ATOM 790 C C . HIS A 1 95 ? -1.837 7.619 9.085 1.00 83.69 95 HIS A C 1
ATOM 792 O O . HIS A 1 95 ? -2.203 8.639 9.666 1.00 83.69 95 HIS A O 1
ATOM 798 N N . LEU A 1 96 ? -2.705 6.673 8.692 1.00 71.81 96 LEU A N 1
ATOM 799 C CA . LEU A 1 96 ? -4.150 6.689 8.980 1.00 71.81 96 LEU A CA 1
ATOM 800 C C . LEU A 1 96 ? -4.542 5.903 10.246 1.00 71.81 96 LEU A C 1
ATOM 802 O O . LEU A 1 96 ? -5.708 5.955 10.640 1.00 71.81 96 LEU A O 1
ATOM 806 N N . THR A 1 97 ? -3.609 5.160 10.847 1.00 65.25 97 THR A N 1
ATOM 807 C CA . THR A 1 97 ? -3.765 4.459 12.137 1.00 65.25 97 THR A CA 1
ATOM 808 C C . THR A 1 97 ? -3.425 5.365 13.306 1.00 65.25 97 THR A C 1
ATOM 810 O O . THR A 1 97 ? -4.169 5.326 14.307 1.00 65.25 97 THR A O 1
#